Protein AF-A0A1H5ZM50-F1 (afdb_monomer_lite)

Organism: NCBI:txid699433

Secondary structure (DSSP, 8-state):
-EEEEEEETTEEEEEEEEEEEEETTTTEEEEEETT-S-EEEEEGGGEEEEEE--------PPP-

Sequence (64 aa):
MASITYETPDGIETKEDVSVSYDEEEQHYTIQEDNSEMETLIPRERVYSVEQEQIQGGGTTFPT

Radius of gyration: 12.69 Å; chains: 1; bounding box: 30×25×36 Å

pLDDT: mean 78.98, std 16.53, range [36.31, 92.5]

Structure (mmCIF, N/CA/C/O backbone):
data_AF-A0A1H5ZM50-F1
#
_entry.id   AF-A0A1H5ZM50-F1
#
loop_
_atom_site.group_PDB
_atom_site.id
_atom_site.type_symbol
_atom_site.label_atom_id
_atom_site.label_alt_id
_atom_site.label_comp_id
_atom_site.label_asym_id
_atom_site.label_entity_id
_atom_site.label_seq_id
_atom_site.pdbx_PDB_ins_code
_atom_site.Cartn_x
_atom_site.Cartn_y
_atom_site.Cartn_z
_atom_site.occupancy
_atom_site.B_iso_or_equiv
_atom_site.auth_seq_id
_atom_site.auth_comp_id
_atom_site.auth_asym_id
_atom_site.auth_atom_id
_atom_site.pdbx_PDB_model_num
ATOM 1 N N . MET A 1 1 ? 5.612 8.314 -14.803 1.00 78.19 1 MET A N 1
ATOM 2 C CA . MET A 1 1 ? 5.535 8.174 -13.323 1.00 78.19 1 MET A CA 1
ATOM 3 C C . MET A 1 1 ? 4.200 7.537 -12.921 1.00 78.19 1 MET A C 1
ATOM 5 O O . MET A 1 1 ? 3.363 7.361 -13.796 1.00 78.19 1 MET A O 1
ATOM 9 N N . ALA A 1 2 ? 3.976 7.143 -11.663 1.00 84.12 2 ALA A N 1
ATOM 10 C CA . ALA A 1 2 ? 2.684 6.600 -11.221 1.00 84.12 2 ALA A CA 1
ATOM 11 C C . ALA A 1 2 ? 2.093 7.377 -10.039 1.00 84.12 2 ALA A C 1
ATOM 13 O O . ALA A 1 2 ? 2.815 8.026 -9.280 1.00 84.12 2 ALA A O 1
ATOM 14 N N . SER A 1 3 ? 0.776 7.286 -9.885 1.00 88.56 3 SER A N 1
ATOM 15 C CA . SER A 1 3 ? 0.048 7.693 -8.694 1.00 88.56 3 SER A CA 1
ATOM 16 C C . SER A 1 3 ? -0.695 6.513 -8.072 1.00 88.56 3 SER A C 1
ATOM 18 O O . SER A 1 3 ? -1.077 5.543 -8.734 1.00 88.56 3 SER A O 1
ATOM 20 N N . ILE A 1 4 ? -0.866 6.566 -6.757 1.00 88.50 4 ILE A N 1
ATOM 21 C CA . ILE A 1 4 ? -1.535 5.531 -5.975 1.00 88.50 4 ILE A CA 1
ATOM 22 C C . ILE A 1 4 ? -2.330 6.170 -4.843 1.00 88.50 4 ILE A C 1
ATOM 24 O O . ILE A 1 4 ? -1.818 7.006 -4.101 1.00 88.50 4 ILE A O 1
ATOM 28 N N . THR A 1 5 ? -3.581 5.743 -4.704 1.00 92.44 5 THR A N 1
ATOM 29 C CA . THR A 1 5 ? -4.507 6.177 -3.657 1.00 92.44 5 THR A CA 1
ATOM 30 C C . THR A 1 5 ? -4.767 5.024 -2.696 1.00 92.44 5 THR A C 1
ATOM 32 O O . THR A 1 5 ? -5.236 3.956 -3.107 1.00 92.44 5 THR A O 1
ATOM 35 N N . TYR A 1 6 ? -4.493 5.239 -1.410 1.00 90.19 6 TYR A N 1
ATOM 36 C CA . TYR A 1 6 ? -4.593 4.214 -0.373 1.00 90.19 6 TYR A CA 1
ATOM 37 C C . TYR A 1 6 ? -5.107 4.742 0.968 1.00 90.19 6 TYR A C 1
ATOM 39 O O . TYR A 1 6 ? -5.092 5.939 1.240 1.00 90.19 6 TYR A O 1
ATOM 47 N N . GLU A 1 7 ? -5.570 3.830 1.823 1.00 89.69 7 GLU A N 1
ATOM 48 C CA . GLU A 1 7 ? -6.002 4.140 3.185 1.00 89.69 7 GLU A CA 1
ATOM 49 C C . GLU A 1 7 ? -4.845 4.108 4.191 1.00 89.69 7 GLU A C 1
ATOM 51 O O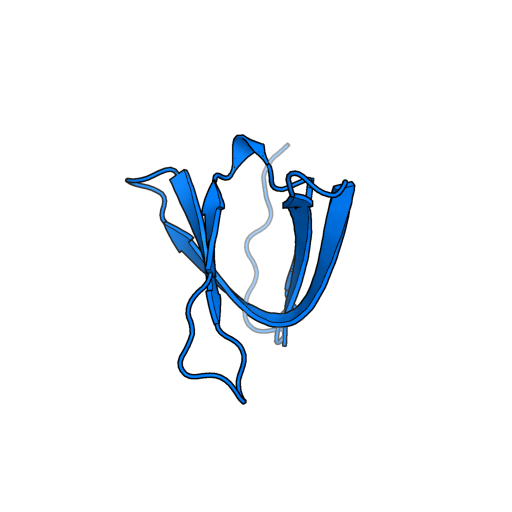 . GLU A 1 7 ? -4.161 3.095 4.374 1.00 89.69 7 GLU A O 1
ATOM 56 N N . THR A 1 8 ? -4.691 5.214 4.907 1.00 87.62 8 THR A N 1
ATOM 57 C CA . THR A 1 8 ? -3.829 5.383 6.079 1.00 87.62 8 THR A CA 1
ATOM 58 C C . THR A 1 8 ? -4.685 5.524 7.341 1.00 87.62 8 THR A C 1
ATOM 60 O O . THR A 1 8 ? -5.873 5.834 7.248 1.00 87.62 8 THR A O 1
ATOM 63 N N . PRO A 1 9 ? -4.115 5.337 8.545 1.00 84.12 9 PRO A N 1
ATOM 64 C CA . PRO A 1 9 ? -4.828 5.613 9.795 1.00 84.12 9 PRO A CA 1
ATOM 65 C C . PRO A 1 9 ? -5.330 7.062 9.934 1.00 84.12 9 PRO A C 1
ATOM 67 O O . PRO A 1 9 ? -6.258 7.294 10.705 1.00 84.12 9 PRO A O 1
ATOM 70 N N . ASP A 1 10 ? -4.748 8.015 9.200 1.00 85.88 10 ASP A N 1
ATOM 71 C CA . ASP A 1 10 ? -5.191 9.415 9.158 1.00 85.88 10 ASP A CA 1
ATOM 72 C C . ASP A 1 10 ? -6.340 9.643 8.154 1.00 85.88 10 ASP A C 1
ATOM 74 O O . ASP A 1 10 ? -7.093 10.610 8.265 1.00 85.88 10 ASP A O 1
ATOM 78 N N . GLY A 1 11 ? -6.515 8.733 7.190 1.00 90.56 11 GLY A N 1
ATOM 79 C CA . GLY A 1 11 ? -7.521 8.815 6.135 1.00 90.56 11 GLY A CA 1
ATOM 80 C C . GLY A 1 11 ? -6.993 8.345 4.780 1.00 90.56 11 GLY A C 1
ATOM 81 O O . GLY A 1 11 ? -5.998 7.631 4.686 1.00 90.56 11 GLY A O 1
ATOM 82 N N . ILE A 1 12 ? -7.667 8.742 3.704 1.00 92.50 12 ILE A N 1
ATOM 83 C CA . ILE A 1 12 ? -7.246 8.402 2.340 1.00 92.50 12 ILE A CA 1
ATOM 84 C C . ILE A 1 12 ? -6.109 9.337 1.919 1.00 92.50 12 ILE A C 1
ATOM 86 O O . ILE A 1 12 ? -6.287 10.554 1.890 1.00 92.50 12 ILE A O 1
ATOM 90 N N . GLU A 1 13 ? -4.965 8.762 1.563 1.00 89.88 13 GLU A N 1
ATOM 91 C CA . GLU A 1 13 ? -3.794 9.468 1.049 1.00 89.88 13 GLU A CA 1
ATOM 92 C C . GLU A 1 13 ? -3.582 9.123 -0.429 1.00 89.88 13 GLU A C 1
ATOM 94 O O . GLU A 1 13 ? -3.886 8.017 -0.881 1.00 89.88 13 GLU A O 1
ATOM 99 N N . THR A 1 14 ? -3.089 10.087 -1.206 1.00 90.25 14 THR A N 1
ATOM 100 C CA . THR A 1 14 ? -2.700 9.875 -2.604 1.00 90.25 14 THR A CA 1
ATOM 101 C C . THR A 1 14 ? -1.259 10.312 -2.786 1.00 90.25 14 THR A C 1
ATOM 103 O O . THR A 1 14 ? -0.923 11.452 -2.470 1.00 90.25 14 THR A O 1
ATOM 106 N N . LYS A 1 15 ? -0.421 9.403 -3.289 1.00 88.44 15 LYS A N 1
ATOM 107 C CA . LYS A 1 15 ? 0.945 9.713 -3.711 1.00 88.44 15 LYS A CA 1
ATOM 108 C C . 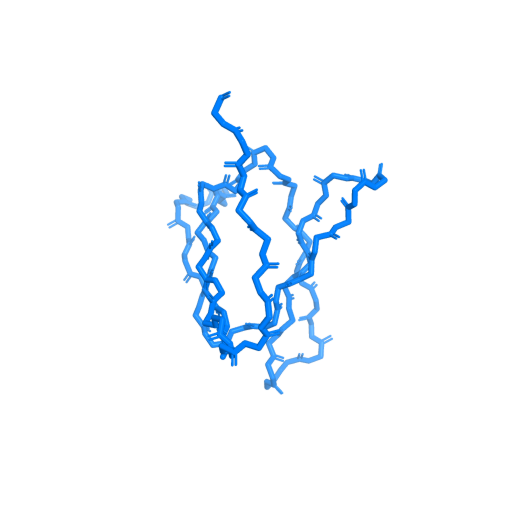LYS A 1 15 ? 1.005 9.810 -5.223 1.00 88.44 15 LYS A C 1
ATOM 110 O O . LYS A 1 15 ? 0.428 8.980 -5.918 1.00 88.44 15 LYS A O 1
ATOM 115 N N . GLU A 1 16 ? 1.709 10.819 -5.705 1.00 89.25 16 GLU A N 1
ATOM 116 C CA . GLU A 1 16 ? 1.940 11.111 -7.117 1.00 89.25 16 GLU A CA 1
ATOM 117 C C . GLU A 1 16 ? 3.447 11.129 -7.371 1.00 89.25 16 GLU A C 1
ATOM 119 O O . GLU A 1 16 ? 4.228 11.298 -6.437 1.00 89.25 16 GLU A O 1
ATOM 124 N N . ASP A 1 17 ? 3.855 10.972 -8.628 1.00 86.44 17 ASP A N 1
ATOM 125 C CA . ASP A 1 17 ? 5.269 10.970 -9.020 1.00 86.44 17 ASP A CA 1
ATOM 126 C C . ASP A 1 17 ? 6.106 9.858 -8.356 1.00 86.44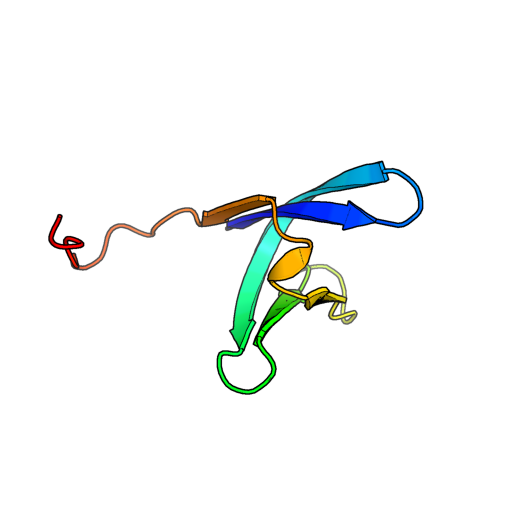 17 ASP A C 1
ATOM 128 O O . ASP A 1 17 ? 7.297 10.000 -8.093 1.00 86.44 17 ASP A O 1
ATOM 132 N N . VAL A 1 18 ? 5.473 8.716 -8.078 1.00 86.94 18 VAL A N 1
ATOM 133 C CA . VAL A 1 18 ? 6.104 7.581 -7.398 1.00 86.94 18 VAL A CA 1
ATOM 134 C C . VAL A 1 18 ? 6.270 6.382 -8.320 1.00 86.94 18 VAL A C 1
ATOM 136 O O . VAL A 1 18 ? 5.547 6.215 -9.305 1.00 86.94 18 VAL A O 1
ATOM 139 N N . SER A 1 19 ? 7.226 5.521 -7.989 1.00 87.88 19 SER A N 1
ATOM 140 C CA . SER A 1 19 ? 7.336 4.182 -8.563 1.00 87.88 19 SER A CA 1
ATOM 141 C C . SER A 1 19 ? 6.500 3.221 -7.731 1.00 87.88 19 SER A C 1
ATOM 143 O O . SER A 1 19 ? 6.693 3.121 -6.524 1.00 87.88 19 SER A O 1
ATOM 145 N N . VAL A 1 20 ? 5.559 2.527 -8.369 1.00 86.31 20 VAL A N 1
ATOM 146 C CA . VAL A 1 20 ? 4.669 1.569 -7.704 1.00 86.31 20 VAL A CA 1
ATOM 147 C C . VAL A 1 20 ? 4.933 0.177 -8.261 1.00 86.31 20 VAL A C 1
ATOM 149 O O . VAL A 1 20 ? 4.688 -0.077 -9.440 1.00 86.31 20 VAL A O 1
ATOM 152 N N . SER A 1 21 ? 5.375 -0.729 -7.398 1.00 88.12 21 SER A N 1
ATOM 153 C CA . SER A 1 21 ? 5.548 -2.153 -7.691 1.00 88.12 21 SER A CA 1
ATOM 154 C C . SER A 1 21 ? 4.508 -2.957 -6.922 1.00 88.12 21 SER A C 1
ATOM 156 O O . SER A 1 21 ? 4.225 -2.643 -5.773 1.00 88.12 21 SER A O 1
ATOM 158 N N . TYR A 1 22 ? 3.914 -3.975 -7.539 1.00 87.00 22 TYR A N 1
ATOM 159 C CA . TYR A 1 22 ? 2.970 -4.868 -6.865 1.00 87.00 22 TYR A CA 1
ATOM 160 C C . TYR A 1 22 ? 3.631 -6.219 -6.602 1.00 87.00 22 TYR A C 1
ATOM 162 O O . TYR A 1 22 ? 4.154 -6.828 -7.535 1.00 87.00 22 TYR A O 1
ATOM 170 N N . ASP A 1 23 ? 3.590 -6.667 -5.352 1.00 87.88 23 ASP A N 1
ATOM 171 C CA . ASP A 1 23 ? 4.023 -7.992 -4.931 1.00 87.88 23 ASP A CA 1
ATOM 172 C C . ASP A 1 23 ? 2.806 -8.920 -4.810 1.00 87.88 23 ASP A C 1
ATOM 174 O O . ASP A 1 23 ? 1.905 -8.700 -3.993 1.00 87.88 23 ASP A O 1
ATOM 178 N N . GLU A 1 24 ? 2.746 -9.940 -5.667 1.00 85.19 24 GLU A N 1
ATOM 179 C CA . GLU A 1 24 ? 1.632 -10.894 -5.708 1.00 85.19 24 GLU A CA 1
ATOM 180 C C . GLU A 1 24 ? 1.702 -11.937 -4.583 1.00 85.19 24 GLU A C 1
ATOM 182 O O . GLU A 1 24 ? 0.657 -12.437 -4.158 1.00 85.19 24 GLU A O 1
ATOM 187 N N . GLU A 1 25 ? 2.905 -12.268 -4.102 1.00 86.88 25 GLU A N 1
ATOM 188 C CA . GLU A 1 25 ? 3.111 -13.286 -3.065 1.00 86.88 25 GLU A CA 1
ATOM 189 C C . GLU A 1 25 ? 2.630 -12.783 -1.701 1.00 86.88 25 GLU A C 1
ATOM 191 O O . GLU A 1 25 ? 1.913 -13.487 -0.986 1.00 86.88 25 GLU A O 1
ATOM 196 N N . GLU A 1 26 ? 2.974 -11.541 -1.366 1.00 84.94 26 GLU A N 1
ATOM 197 C CA . GLU A 1 26 ? 2.613 -10.884 -0.110 1.00 84.94 26 GLU A CA 1
ATOM 198 C C . GLU A 1 26 ? 1.396 -9.949 -0.242 1.00 84.94 26 GLU A C 1
ATOM 200 O O . GLU A 1 26 ? 0.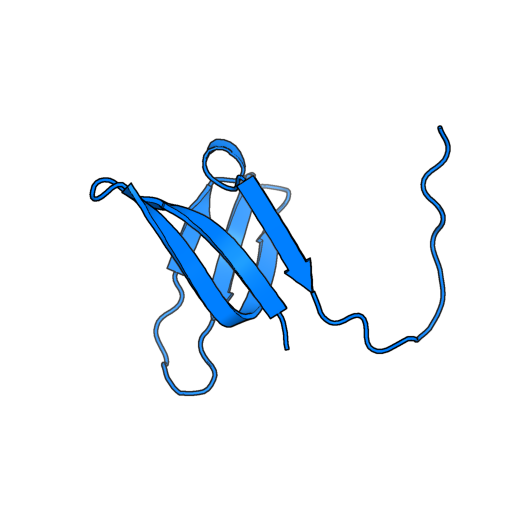925 -9.390 0.751 1.00 84.94 26 GLU A O 1
ATOM 205 N N . GLN A 1 27 ? 0.855 -9.793 -1.455 1.00 89.50 27 GLN A N 1
ATOM 206 C CA . GLN A 1 27 ? -0.312 -8.963 -1.775 1.00 89.50 27 GLN A CA 1
ATOM 207 C C . GLN A 1 27 ? -0.185 -7.501 -1.312 1.00 89.50 27 GLN A C 1
ATOM 209 O O . GLN A 1 27 ? -1.148 -6.904 -0.817 1.00 89.50 27 GLN A O 1
ATOM 214 N N . HIS A 1 28 ? 0.980 -6.887 -1.507 1.00 90.94 28 HIS A N 1
ATOM 215 C CA . HIS A 1 28 ? 1.220 -5.481 -1.174 1.00 90.94 28 HIS A CA 1
ATOM 216 C C . HIS A 1 28 ? 1.753 -4.681 -2.367 1.00 90.94 28 HIS A C 1
ATOM 218 O O . HIS A 1 28 ? 2.335 -5.216 -3.300 1.00 90.94 28 HIS A O 1
ATOM 224 N N . TYR A 1 29 ? 1.544 -3.372 -2.337 1.00 88.44 29 TYR A N 1
ATOM 225 C CA . TYR A 1 29 ? 2.140 -2.402 -3.237 1.00 88.44 29 TYR A CA 1
ATOM 226 C C . TYR A 1 29 ? 3.322 -1.736 -2.543 1.00 88.44 29 TYR A C 1
ATOM 228 O O . TYR A 1 29 ? 3.174 -1.163 -1.465 1.00 88.44 29 TYR A O 1
ATOM 236 N N . THR A 1 30 ? 4.478 -1.784 -3.182 1.00 90.38 30 THR A N 1
ATOM 237 C CA . THR A 1 30 ? 5.686 -1.079 -2.773 1.00 90.38 30 THR A CA 1
ATOM 238 C C . THR A 1 30 ? 5.756 0.235 -3.528 1.00 90.38 30 THR A C 1
ATOM 240 O O . THR A 1 30 ? 5.781 0.255 -4.758 1.00 90.38 30 THR A O 1
ATOM 243 N N . ILE A 1 31 ? 5.767 1.335 -2.786 1.00 89.31 31 ILE A N 1
ATOM 244 C CA . ILE A 1 31 ? 5.856 2.692 -3.310 1.00 89.31 31 ILE A CA 1
ATOM 245 C C . ILE A 1 31 ? 7.260 3.218 -3.024 1.00 89.31 31 ILE A C 1
ATOM 247 O O . ILE A 1 31 ? 7.676 3.252 -1.867 1.00 89.31 31 ILE A O 1
ATOM 251 N N . GLN A 1 32 ? 7.965 3.654 -4.061 1.00 88.38 32 GLN A N 1
ATOM 252 C CA . GLN A 1 32 ? 9.298 4.239 -3.971 1.00 88.38 32 GLN A CA 1
ATOM 253 C C . GLN A 1 32 ? 9.288 5.648 -4.573 1.00 88.38 32 GLN A C 1
ATOM 255 O O . GLN A 1 32 ? 8.892 5.846 -5.723 1.00 88.38 32 GLN A O 1
ATOM 260 N N . GLU A 1 33 ? 9.692 6.636 -3.778 1.00 85.50 33 GLU A N 1
ATOM 261 C CA . GLU A 1 33 ? 9.779 8.042 -4.186 1.00 85.50 33 GLU A CA 1
ATOM 262 C C . GLU A 1 33 ? 11.160 8.320 -4.793 1.00 85.50 33 GLU A C 1
ATOM 264 O O . GLU A 1 33 ? 12.174 7.984 -4.196 1.00 85.50 33 GLU A O 1
ATOM 269 N N . ASP A 1 34 ? 11.230 8.979 -5.953 1.00 74.62 34 ASP A N 1
ATOM 270 C CA . ASP A 1 34 ? 12.504 9.227 -6.662 1.00 74.62 34 ASP A CA 1
ATOM 271 C C . ASP A 1 34 ? 13.506 10.056 -5.824 1.00 74.62 34 ASP A C 1
ATOM 273 O O . ASP A 1 34 ? 14.721 9.942 -5.960 1.00 74.62 34 ASP A O 1
ATOM 277 N N . ASN A 1 35 ? 12.988 10.867 -4.895 1.00 73.75 35 ASN A N 1
ATOM 278 C CA . ASN A 1 35 ? 13.769 11.689 -3.965 1.00 73.75 35 ASN A CA 1
ATOM 279 C C . ASN A 1 35 ? 13.920 11.083 -2.558 1.00 73.75 35 ASN A C 1
ATOM 281 O O . ASN A 1 35 ? 14.415 11.765 -1.658 1.00 73.75 35 ASN A O 1
ATOM 285 N N . SER A 1 36 ? 13.496 9.835 -2.339 1.00 71.25 36 SER A N 1
ATOM 286 C CA . SER A 1 36 ? 13.535 9.209 -1.018 1.00 71.25 36 SER A CA 1
ATOM 287 C C . SER A 1 36 ? 14.019 7.767 -1.103 1.00 71.25 36 SER A C 1
ATOM 289 O O . SER A 1 36 ? 13.466 6.947 -1.823 1.00 71.25 36 SER A O 1
ATOM 291 N N . GLU A 1 37 ? 15.012 7.417 -0.287 1.00 77.94 37 GLU A N 1
ATOM 292 C CA . GLU A 1 37 ? 15.438 6.020 -0.111 1.00 77.94 37 GLU A CA 1
ATOM 293 C C . GLU A 1 37 ? 14.401 5.191 0.675 1.00 77.94 37 GLU A C 1
ATOM 295 O O . GLU A 1 37 ? 14.603 4.003 0.910 1.00 77.94 37 GLU A O 1
ATOM 300 N N . MET A 1 38 ? 13.302 5.810 1.122 1.00 79.06 38 MET A N 1
ATOM 301 C CA . MET A 1 38 ? 12.244 5.130 1.857 1.00 79.06 38 MET A CA 1
ATOM 302 C C . MET A 1 38 ? 11.240 4.476 0.913 1.00 79.06 38 MET A C 1
ATOM 304 O O . MET A 1 38 ? 10.607 5.129 0.085 1.00 79.06 38 MET A O 1
ATOM 308 N N . GLU A 1 39 ? 11.052 3.178 1.115 1.00 86.25 39 GLU A N 1
ATOM 309 C CA . GLU A 1 39 ? 10.034 2.372 0.457 1.00 86.25 39 GLU 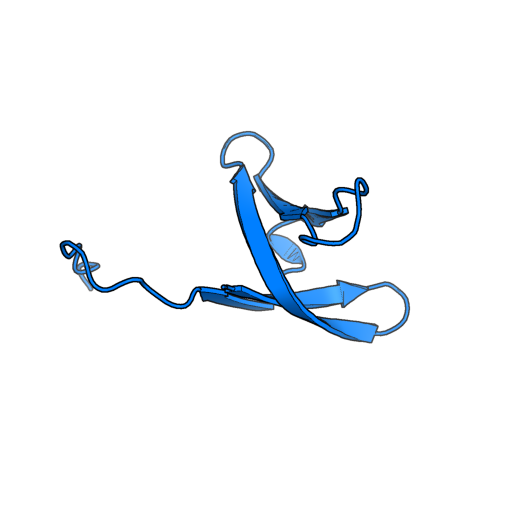A CA 1
ATOM 310 C C . GLU A 1 39 ? 8.827 2.241 1.390 1.00 86.25 39 GLU A C 1
ATOM 312 O O . GLU A 1 39 ? 8.965 1.930 2.576 1.00 86.25 39 GLU A O 1
ATOM 317 N N . THR A 1 40 ? 7.630 2.495 0.868 1.00 85.88 40 THR A N 1
ATOM 318 C CA . THR A 1 40 ? 6.380 2.350 1.621 1.00 85.88 40 THR A CA 1
ATOM 319 C C . THR A 1 40 ? 5.631 1.117 1.141 1.00 85.88 40 THR A C 1
ATOM 321 O O . THR A 1 40 ? 5.299 1.012 -0.035 1.00 85.88 40 THR A O 1
ATOM 324 N N . LEU A 1 41 ? 5.332 0.203 2.061 1.00 90.31 41 LEU A N 1
ATOM 325 C CA . LEU A 1 41 ? 4.581 -1.021 1.790 1.00 90.31 41 LEU A CA 1
ATOM 326 C C . LEU A 1 41 ? 3.110 -0.811 2.155 1.00 90.31 41 LEU A C 1
ATOM 328 O O . LEU A 1 41 ? 2.774 -0.602 3.323 1.00 90.31 41 LEU A O 1
ATOM 332 N N . ILE A 1 42 ? 2.231 -0.880 1.159 1.00 89.56 42 ILE A N 1
ATOM 333 C CA . ILE A 1 42 ? 0.787 -0.718 1.321 1.00 89.56 42 ILE A CA 1
ATOM 334 C C . ILE A 1 42 ? 0.083 -2.026 0.945 1.00 89.56 42 ILE A C 1
ATOM 336 O O . ILE A 1 42 ? 0.147 -2.432 -0.211 1.00 89.56 42 ILE A O 1
ATOM 340 N N . PRO A 1 43 ? -0.653 -2.691 1.845 1.00 91.44 43 PRO A N 1
ATOM 341 C CA . PRO A 1 43 ? -1.401 -3.894 1.480 1.00 91.44 43 PRO A CA 1
ATOM 342 C C . PRO A 1 43 ? -2.465 -3.585 0.415 1.00 91.44 43 PRO A C 1
ATOM 344 O O . PRO A 1 43 ? -3.166 -2.574 0.507 1.00 91.44 43 PRO A O 1
ATOM 347 N N . ARG A 1 44 ? -2.642 -4.484 -0.564 1.00 87.12 44 ARG A N 1
ATOM 348 C CA . ARG A 1 44 ? -3.625 -4.371 -1.666 1.00 87.12 44 ARG A CA 1
ATOM 349 C C . ARG A 1 44 ? -5.026 -4.029 -1.178 1.00 87.12 44 ARG A C 1
ATOM 351 O O . ARG A 1 44 ? -5.752 -3.292 -1.844 1.00 87.12 44 ARG A O 1
ATOM 358 N N . GLU A 1 45 ? -5.400 -4.573 -0.030 1.00 90.00 45 GLU A N 1
ATOM 359 C CA . GLU A 1 45 ? -6.704 -4.391 0.608 1.00 90.00 45 GLU A CA 1
ATOM 360 C C . GLU A 1 45 ? -7.008 -2.919 0.917 1.00 90.00 45 GLU A C 1
ATOM 362 O O . GLU A 1 45 ? -8.167 -2.515 0.912 1.00 90.00 45 GLU A O 1
ATOM 367 N N . ARG A 1 46 ? -5.961 -2.118 1.158 1.00 89.31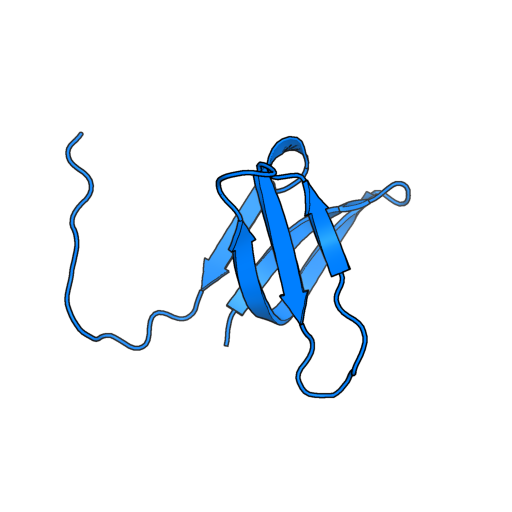 46 ARG A N 1
ATOM 368 C CA . ARG A 1 46 ? -6.049 -0.683 1.459 1.00 89.31 46 ARG A CA 1
ATOM 369 C C . ARG A 1 46 ? -5.857 0.201 0.237 1.00 89.31 46 ARG A C 1
ATOM 371 O O . ARG A 1 46 ? -5.968 1.416 0.356 1.00 89.31 46 ARG A O 1
ATOM 378 N N . VAL A 1 47 ? -5.545 -0.378 -0.919 1.00 89.50 47 VAL A N 1
ATOM 379 C CA . VAL A 1 47 ? -5.357 0.374 -2.158 1.00 89.50 47 VAL A CA 1
ATOM 380 C C . VAL A 1 47 ? -6.689 0.501 -2.876 1.00 89.50 47 VAL A C 1
ATOM 382 O O . VAL A 1 47 ? -7.314 -0.494 -3.252 1.00 89.50 47 VAL A O 1
ATOM 385 N N . TYR A 1 48 ? -7.100 1.746 -3.079 1.00 89.62 48 TYR A N 1
ATOM 386 C CA . TYR A 1 48 ? -8.318 2.085 -3.801 1.00 89.62 48 TYR A CA 1
ATOM 387 C C . TYR A 1 48 ? -8.066 2.125 -5.306 1.00 89.62 48 TYR A C 1
ATOM 389 O O . TYR A 1 48 ? -8.805 1.496 -6.063 1.00 89.62 48 TYR A O 1
ATOM 397 N N . SER A 1 49 ? -7.000 2.816 -5.719 1.00 87.88 49 SER A N 1
ATOM 398 C CA . SER A 1 49 ? -6.651 3.020 -7.126 1.00 87.88 49 SER A CA 1
ATOM 399 C C . SER A 1 49 ? -5.143 3.129 -7.312 1.00 87.88 49 SER A C 1
ATOM 401 O O . SER A 1 49 ? -4.447 3.688 -6.468 1.00 87.88 49 SER A O 1
ATOM 403 N N . VAL A 1 50 ? -4.653 2.630 -8.445 1.00 86.06 50 VAL A N 1
ATOM 404 C CA . VAL A 1 50 ? -3.285 2.849 -8.924 1.00 86.06 50 VAL A CA 1
ATOM 405 C C . VAL A 1 50 ? -3.386 3.339 -10.360 1.00 86.06 50 VAL A C 1
ATOM 407 O O . VAL A 1 50 ? -3.901 2.621 -11.217 1.00 86.06 50 VAL A O 1
ATOM 410 N N . GLU A 1 51 ? -2.903 4.545 -10.631 1.00 85.12 51 GLU A N 1
ATOM 411 C CA . GLU A 1 51 ? -2.814 5.094 -11.980 1.00 85.12 51 GLU A CA 1
ATOM 412 C C . GLU A 1 51 ? -1.339 5.154 -12.365 1.00 85.12 51 GLU A C 1
ATOM 414 O O . GLU A 1 51 ? -0.591 6.038 -11.964 1.00 85.12 51 GLU A O 1
ATOM 419 N N . GLN A 1 52 ? -0.881 4.173 -13.133 1.00 73.38 52 GLN A N 1
ATOM 420 C CA . GLN A 1 52 ? 0.453 4.243 -13.718 1.00 73.38 52 GLN A CA 1
ATOM 421 C C . GLN A 1 52 ? 0.347 4.978 -15.048 1.00 73.38 52 GLN A C 1
ATOM 423 O O . GLN A 1 52 ? -0.478 4.611 -15.890 1.00 73.38 52 GLN A O 1
ATOM 428 N N . GLU A 1 53 ? 1.187 5.990 -15.264 1.00 57.19 53 GLU A N 1
ATOM 429 C CA . GLU A 1 53 ? 1.380 6.543 -16.598 1.00 57.19 53 GLU A CA 1
ATOM 430 C C . GLU A 1 53 ? 2.003 5.436 -17.451 1.00 57.19 53 GLU A C 1
ATOM 432 O O . GLU A 1 53 ? 3.210 5.184 -17.412 1.00 57.19 53 GLU A O 1
ATOM 437 N N . GLN A 1 54 ? 1.152 4.704 -18.173 1.00 50.34 54 GLN A N 1
ATOM 438 C CA . GLN A 1 54 ? 1.592 3.742 -19.165 1.00 50.34 54 GLN A CA 1
ATOM 439 C C . GLN A 1 54 ? 2.427 4.506 -20.191 1.00 50.34 54 GLN A C 1
ATOM 441 O O . GLN A 1 54 ? 1.886 5.185 -21.066 1.00 50.34 54 GLN A O 1
ATOM 446 N N . ILE A 1 55 ? 3.750 4.357 -20.125 1.00 46.91 55 ILE A N 1
ATOM 447 C CA . ILE A 1 55 ? 4.584 4.509 -21.311 1.00 46.91 55 ILE A CA 1
ATOM 448 C C . ILE A 1 55 ? 4.052 3.505 -22.331 1.00 46.91 55 ILE A C 1
ATOM 450 O O . ILE A 1 55 ? 4.259 2.299 -22.233 1.00 46.91 55 ILE A O 1
ATOM 454 N N . GLN A 1 56 ? 3.248 4.019 -23.255 1.00 36.31 56 GLN A N 1
ATOM 455 C CA . GLN A 1 56 ? 2.560 3.281 -24.297 1.00 36.31 56 GLN A CA 1
ATOM 456 C C . GLN A 1 56 ? 3.562 2.396 -25.051 1.00 36.31 56 GLN A C 1
ATOM 458 O O . GLN A 1 56 ? 4.337 2.867 -25.880 1.00 36.31 56 GLN A O 1
ATOM 463 N N . GLY A 1 57 ? 3.554 1.105 -24.722 1.00 36.78 57 GLY A N 1
ATOM 464 C CA . GLY A 1 57 ? 4.537 0.138 -25.188 1.00 36.78 57 GLY A CA 1
ATOM 465 C C . GLY A 1 57 ? 4.038 -1.298 -25.059 1.00 36.78 57 GLY A C 1
ATOM 466 O O . GLY A 1 57 ? 4.628 -2.087 -24.337 1.00 36.78 57 GLY A O 1
ATOM 467 N N . GLY A 1 58 ? 2.972 -1.639 -25.790 1.00 38.34 58 GLY A N 1
ATOM 468 C CA . GLY A 1 58 ? 2.569 -3.030 -26.047 1.00 38.34 58 GLY A CA 1
ATOM 469 C C . GLY A 1 58 ? 1.471 -3.544 -25.118 1.00 38.34 58 GLY A C 1
ATOM 470 O O . GLY A 1 58 ? 1.667 -3.680 -23.920 1.00 38.34 58 GLY A O 1
ATOM 471 N N . GLY A 1 59 ? 0.292 -3.797 -25.688 1.00 44.34 59 GLY A N 1
ATOM 472 C CA . GLY A 1 59 ? -0.937 -4.019 -24.937 1.00 44.34 59 GLY A CA 1
ATOM 473 C C . GLY A 1 59 ? -1.105 -5.391 -24.290 1.00 44.34 59 GLY A C 1
ATOM 474 O O . GLY A 1 59 ? -0.585 -6.401 -24.754 1.00 44.34 59 GLY A O 1
ATOM 475 N N . THR A 1 60 ? -1.988 -5.414 -23.299 1.00 42.69 60 THR A N 1
ATOM 476 C CA . THR A 1 60 ? -2.719 -6.601 -22.859 1.00 42.69 60 THR A CA 1
ATOM 477 C C . THR A 1 60 ? -4.128 -6.155 -22.480 1.00 42.69 60 THR A C 1
ATOM 479 O O . THR A 1 60 ? -4.350 -5.441 -21.508 1.00 42.69 60 THR A O 1
ATOM 482 N N . THR A 1 61 ? -5.094 -6.521 -23.318 1.00 51.19 61 THR A N 1
ATOM 483 C CA . THR A 1 61 ? -6.528 -6.350 -23.073 1.00 51.19 61 THR A CA 1
ATOM 484 C C . THR A 1 61 ? -6.986 -7.363 -22.026 1.00 51.19 61 THR A C 1
ATOM 486 O O . THR A 1 61 ? -6.799 -8.563 -22.229 1.00 51.19 61 THR A O 1
ATOM 489 N N . PHE A 1 62 ? -7.619 -6.908 -20.948 1.00 44.38 62 PHE A N 1
ATOM 490 C CA . PHE A 1 62 ? -8.333 -7.782 -20.014 1.00 44.38 62 PHE A CA 1
ATOM 491 C C . PHE A 1 62 ? -9.595 -8.345 -20.703 1.00 44.38 62 PHE A C 1
ATOM 493 O O . PHE A 1 62 ? -10.393 -7.546 -21.202 1.00 44.38 62 PHE A O 1
ATOM 500 N N . PRO A 1 63 ? -9.806 -9.675 -20.789 1.00 54.94 63 PRO A N 1
ATOM 501 C CA . PRO A 1 63 ? -11.091 -10.211 -21.222 1.00 54.94 63 PRO A CA 1
ATOM 502 C C . PRO A 1 63 ? -12.142 -10.023 -20.118 1.00 54.94 63 PRO A C 1
ATOM 504 O O . PRO A 1 63 ? -11.836 -10.115 -18.930 1.00 54.94 63 PRO A O 1
ATOM 507 N N . THR A 1 64 ? -13.356 -9.706 -20.560 1.00 53.12 64 THR A N 1
ATOM 508 C CA . THR A 1 64 ? -14.564 -9.430 -19.765 1.00 53.12 64 THR A CA 1
ATOM 509 C C . THR A 1 64 ? -15.221 -10.700 -19.246 1.00 53.12 64 THR A C 1
ATOM 511 O O . THR A 1 64 ? -15.076 -11.750 -19.914 1.00 53.12 64 THR A O 1
#

Foldseek 3Di:
DKKWWFADPVGIDIDDQWDWDADPVQQWIWTHHPPDPDIDTGHVVGTPDMGDPPPPDDDDDDDD